Protein AF-B4UH65-F1 (afdb_monomer)

Mean predicted aligned error: 12.36 Å

Solvent-accessible surface area (backbone atoms only — not comparable to full-atom values): 7566 Å² total; per-residue (Å²): 138,72,70,66,64,60,51,54,52,53,50,52,54,51,51,52,51,51,51,48,52,52,52,51,52,51,52,53,60,68,34,51,53,62,94,88,53,75,75,41,88,90,42,46,44,20,65,65,62,44,48,69,57,52,46,58,54,51,50,53,52,50,52,51,51,50,52,50,49,52,55,47,51,75,73,39,55,79,90,51,38,60,58,57,48,50,54,52,50,48,53,53,49,50,52,56,50,50,53,53,52,51,52,54,53,53,53,61,55,69,74,49,76,81,83,70,79,87,79,79,88,88,75,88,79,85,132

Foldseek 3Di:
DCPPVVVVVVVVVVVVVVVLVVVLVVLLVQLDDDPPPPDDVPDRVPVVSCCVPNVVSVVVVVVVVVVVLVVVLVVDDPVCNVVSVVVVVVVVVVVVVVVVVVVVVVVVVVPDDPPPPPPPDPDDDDD

Sequence (127 aa):
MEPKRHFRKRWLWASLNVAGMVLFLKVGSALWVPPGEEGMPGGPGDAFSFFLAAVPILVAFLLLDVAALAWILVRTPRADRWRAMALWFAVAFDHHRSVREIDARYAVLGDRPPRLGLRERSADVPR

Secondary structure (DSSP, 8-state):
--HHHHHHHHHHHHHHHHHHHHHHHHHHHHTPPPTT-TT-TTSTT-HHHHHHHHHHHHHHHHHHHHHHHHHHHHHS-HHHHHHHHHHHHHHHHHHHHHHHHHHHHHHHHHTSPP-----SS------

Radius of gyration: 23.69 Å; Cα contacts (8 Å, |Δi|>4): 34; chains: 1; bounding box: 50×43×81 Å

pLDDT: mean 75.98, std 11.46, range [47.56, 89.0]

Structure (mmCIF, N/CA/C/O backbone):
data_AF-B4UH65-F1
#
_entry.id   AF-B4UH65-F1
#
loop_
_atom_site.group_PDB
_atom_site.id
_atom_site.type_symbol
_atom_site.label_atom_id
_atom_site.label_alt_id
_atom_site.label_comp_id
_atom_site.label_asym_id
_atom_site.label_entity_id
_atom_site.label_seq_id
_atom_site.pdbx_PDB_ins_code
_atom_site.Cartn_x
_atom_site.Cartn_y
_atom_site.Cartn_z
_atom_site.occupancy
_atom_site.B_iso_or_equiv
_atom_site.auth_seq_id
_atom_site.auth_comp_id
_atom_site.auth_asym_id
_atom_site.auth_atom_id
_atom_site.pdbx_PDB_model_num
ATOM 1 N N . MET A 1 1 ? -30.822 3.962 17.290 1.00 47.56 1 MET A N 1
ATOM 2 C CA . MET A 1 1 ? -29.985 3.013 16.522 1.00 47.56 1 MET A CA 1
ATOM 3 C C . MET A 1 1 ? -29.790 3.566 15.111 1.00 47.56 1 MET A C 1
ATOM 5 O O . MET A 1 1 ? -30.729 3.522 14.335 1.00 47.56 1 MET A O 1
ATOM 9 N N . GLU A 1 2 ? -28.614 4.108 14.768 1.00 48.34 2 GLU A N 1
ATOM 10 C CA . GLU A 1 2 ? -28.271 4.486 13.378 1.00 48.34 2 GLU A CA 1
ATOM 11 C C . GLU A 1 2 ? -27.204 3.531 12.795 1.00 48.34 2 GLU A C 1
ATOM 13 O O . GLU A 1 2 ? -26.021 3.873 12.701 1.00 48.34 2 GLU A O 1
ATOM 18 N N . PRO A 1 3 ? -27.585 2.310 12.378 1.00 60.69 3 PRO A N 1
ATOM 19 C CA . PRO A 1 3 ? -26.654 1.358 11.763 1.00 60.69 3 PRO A CA 1
ATOM 20 C C . PRO A 1 3 ? -26.073 1.868 10.428 1.00 60.69 3 PRO A C 1
ATOM 22 O O . PRO A 1 3 ? -24.955 1.511 10.048 1.00 60.69 3 PRO A O 1
ATOM 25 N N . LYS A 1 4 ? -26.785 2.771 9.734 1.00 65.06 4 LYS A N 1
ATOM 26 C CA . LYS A 1 4 ? -26.410 3.276 8.402 1.00 65.06 4 LYS A CA 1
ATOM 27 C C . LYS A 1 4 ? -25.095 4.066 8.398 1.00 65.06 4 LYS A C 1
ATOM 29 O O . LYS A 1 4 ? -24.336 3.988 7.431 1.00 65.06 4 LYS A O 1
ATOM 34 N N . ARG A 1 5 ? -24.779 4.805 9.468 1.00 66.06 5 ARG A N 1
ATOM 35 C CA . ARG A 1 5 ? -23.618 5.715 9.491 1.00 66.06 5 ARG A CA 1
ATOM 36 C C . ARG A 1 5 ? -22.282 4.977 9.630 1.00 66.06 5 ARG A C 1
ATOM 38 O O . ARG A 1 5 ? -21.294 5.378 9.017 1.00 66.06 5 ARG A O 1
ATOM 45 N N . HIS A 1 6 ? -22.253 3.877 10.384 1.00 67.56 6 HIS A N 1
ATOM 46 C CA . HIS A 1 6 ? -21.061 3.032 10.52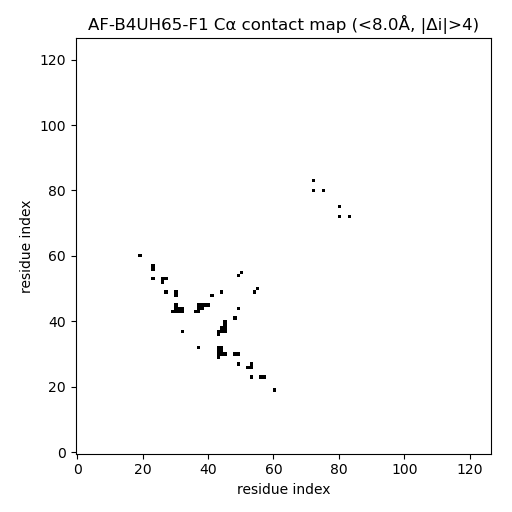0 1.00 67.56 6 HIS A CA 1
ATOM 47 C C . HIS A 1 6 ? -20.797 2.205 9.259 1.00 67.56 6 HIS A C 1
ATOM 49 O O . HIS A 1 6 ? -19.645 2.072 8.849 1.00 67.56 6 HIS A O 1
ATOM 55 N N . PHE A 1 7 ? -21.857 1.720 8.609 1.00 73.38 7 PHE A N 1
ATOM 56 C CA . PHE A 1 7 ? -21.764 0.985 7.350 1.00 73.38 7 PHE A CA 1
ATOM 57 C C . PHE A 1 7 ? -21.174 1.852 6.228 1.00 73.38 7 PHE A C 1
ATOM 59 O O . PHE A 1 7 ? -20.189 1.461 5.610 1.00 73.38 7 PHE A O 1
ATOM 66 N N . ARG A 1 8 ? -21.680 3.081 6.042 1.00 79.50 8 ARG A N 1
ATOM 67 C CA . ARG A 1 8 ? -21.163 4.017 5.024 1.00 79.50 8 ARG A CA 1
ATOM 68 C C . ARG A 1 8 ? -19.685 4.356 5.216 1.00 79.50 8 ARG A C 1
ATOM 70 O O . ARG A 1 8 ? -18.956 4.435 4.237 1.00 79.50 8 ARG A O 1
ATOM 77 N N . LYS A 1 9 ? -19.230 4.518 6.464 1.00 80.19 9 LYS A N 1
ATOM 78 C CA . LYS A 1 9 ? -17.809 4.766 6.757 1.00 80.19 9 LYS A CA 1
ATOM 79 C C . LYS A 1 9 ? -16.935 3.571 6.381 1.00 80.19 9 LYS A C 1
ATOM 81 O O . LYS A 1 9 ? -15.898 3.773 5.768 1.00 80.19 9 LYS A O 1
ATOM 86 N N . ARG A 1 10 ? -17.351 2.345 6.720 1.00 80.94 10 ARG A N 1
ATOM 87 C CA . ARG A 1 10 ? -16.609 1.123 6.362 1.00 80.94 10 ARG A CA 1
ATOM 88 C C . ARG A 1 10 ? -16.494 0.957 4.848 1.00 80.94 10 ARG A C 1
ATOM 90 O O . ARG A 1 10 ? -15.404 0.693 4.362 1.00 80.94 10 ARG A O 1
ATOM 97 N N . TRP A 1 11 ? -17.586 1.187 4.119 1.00 84.31 11 TRP A N 1
ATOM 98 C CA . TRP A 1 11 ? -17.573 1.151 2.656 1.00 84.31 11 TRP A CA 1
ATOM 99 C C . TRP A 1 11 ? -16.702 2.240 2.046 1.00 84.31 11 TRP A C 1
ATOM 101 O O . TRP A 1 11 ? -15.949 1.944 1.133 1.00 84.31 11 TRP A O 1
ATOM 111 N N . LEU A 1 12 ? -16.728 3.461 2.586 1.00 86.06 12 LEU A N 1
ATOM 112 C CA . LEU A 1 12 ? -15.842 4.529 2.125 1.00 86.06 12 LEU A CA 1
ATOM 113 C C . LEU A 1 12 ? -14.361 4.151 2.291 1.00 86.06 12 LEU A C 1
ATOM 115 O O . LEU A 1 12 ? -13.580 4.338 1.365 1.00 86.06 12 LEU A O 1
ATOM 119 N N . TRP A 1 13 ? -13.987 3.574 3.439 1.00 81.31 13 TRP A N 1
ATOM 120 C CA . TRP A 1 13 ? -12.625 3.084 3.683 1.00 81.31 13 TRP A CA 1
ATOM 121 C C . TRP A 1 13 ? -12.234 1.933 2.752 1.00 81.31 13 TRP A C 1
ATOM 123 O O . TRP A 1 13 ? -11.115 1.921 2.239 1.00 81.31 13 TRP A O 1
ATOM 133 N N . ALA A 1 14 ? -13.150 0.992 2.507 1.00 80.38 14 ALA A N 1
ATOM 134 C CA . ALA A 1 14 ? -12.928 -0.106 1.572 1.00 80.38 14 ALA A CA 1
ATOM 135 C C . ALA A 1 14 ? -12.746 0.413 0.137 1.00 80.38 14 ALA A C 1
ATOM 137 O O . ALA A 1 14 ? -11.784 0.047 -0.529 1.00 80.38 14 ALA A O 1
ATOM 138 N N . SER A 1 15 ? -13.609 1.326 -0.316 1.00 84.38 15 SER A N 1
ATOM 139 C CA . SER A 1 15 ? -13.496 1.962 -1.630 1.00 84.38 15 SER A CA 1
ATOM 140 C C . SER A 1 15 ? -12.193 2.740 -1.786 1.00 84.38 15 SER A C 1
ATOM 142 O O . SER A 1 15 ? -11.587 2.671 -2.849 1.00 84.38 15 SER A O 1
ATOM 144 N N . LEU A 1 16 ? -11.738 3.445 -0.743 1.00 84.69 16 LEU A N 1
ATOM 145 C CA . LEU A 1 16 ? -10.474 4.185 -0.776 1.00 84.69 16 LEU A CA 1
ATOM 146 C C . LEU A 1 16 ? -9.266 3.246 -0.918 1.00 84.69 16 LEU A C 1
ATOM 148 O O . LEU A 1 16 ? -8.375 3.523 -1.715 1.00 84.69 16 LEU A O 1
ATOM 152 N N . ASN A 1 17 ? -9.270 2.116 -0.207 1.00 82.81 17 ASN A N 1
ATOM 153 C CA . ASN A 1 17 ? -8.242 1.079 -0.337 1.00 82.81 17 ASN A CA 1
ATOM 154 C C . ASN A 1 17 ? -8.229 0.461 -1.740 1.00 82.81 17 ASN A C 1
ATOM 156 O O . ASN A 1 17 ? -7.179 0.374 -2.373 1.00 82.81 17 ASN A O 1
ATOM 160 N N . VAL A 1 18 ? -9.405 0.090 -2.257 1.00 85.00 18 VAL A N 1
ATOM 161 C CA . VAL A 1 18 ? -9.539 -0.469 -3.610 1.00 85.00 18 VAL A CA 1
ATOM 162 C C . VAL A 1 18 ? -9.078 0.541 -4.662 1.00 85.00 18 VAL A C 1
ATOM 164 O O . VAL A 1 18 ? -8.340 0.178 -5.573 1.00 85.00 18 VAL A O 1
ATOM 167 N N . ALA A 1 19 ? -9.453 1.815 -4.526 1.00 85.25 19 ALA A N 1
ATOM 168 C CA . ALA A 1 19 ? -8.992 2.874 -5.418 1.00 85.25 19 ALA A CA 1
ATOM 169 C C . ALA A 1 19 ? -7.464 3.037 -5.369 1.00 85.25 19 ALA A C 1
ATOM 171 O O . ALA A 1 19 ? -6.840 3.198 -6.416 1.00 85.25 19 ALA A O 1
ATOM 172 N N . GLY A 1 20 ? -6.862 2.936 -4.181 1.00 82.19 20 GLY A N 1
ATOM 173 C CA . GLY A 1 20 ? -5.412 2.930 -4.003 1.00 82.19 20 GLY A CA 1
ATOM 174 C C . GLY A 1 20 ? -4.720 1.768 -4.698 1.00 82.19 20 GLY A C 1
ATOM 175 O O . GLY A 1 20 ? -3.778 1.993 -5.455 1.00 82.19 20 GLY A O 1
ATOM 176 N N . MET A 1 21 ? -5.231 0.546 -4.524 1.00 82.62 21 MET A N 1
ATOM 177 C CA . MET A 1 21 ? -4.729 -0.634 -5.238 1.00 82.62 21 MET A CA 1
ATOM 178 C C . MET A 1 21 ? -4.818 -0.453 -6.755 1.00 82.62 21 MET A C 1
ATOM 180 O O . MET A 1 21 ? -3.843 -0.705 -7.456 1.00 82.62 21 MET A O 1
ATOM 184 N N . VAL A 1 22 ? -5.957 0.020 -7.271 1.00 87.31 22 VAL A N 1
ATOM 185 C CA . VAL A 1 22 ? -6.139 0.261 -8.712 1.00 87.31 22 VAL A CA 1
ATOM 186 C C . VAL A 1 22 ? -5.164 1.321 -9.221 1.00 87.31 22 VAL A C 1
ATOM 188 O O . VAL A 1 22 ? -4.556 1.130 -10.272 1.00 87.31 22 VAL A O 1
ATOM 191 N N . LEU A 1 23 ? -4.987 2.423 -8.485 1.00 85.38 23 LEU A N 1
ATOM 192 C CA . LEU A 1 23 ? -4.046 3.479 -8.852 1.00 85.38 23 LEU A CA 1
ATOM 193 C C . LEU A 1 23 ? -2.608 2.952 -8.881 1.00 85.38 23 LEU A C 1
ATOM 195 O O . LEU A 1 23 ? -1.899 3.179 -9.860 1.00 85.38 23 LEU A O 1
ATOM 199 N N . PHE A 1 24 ? -2.201 2.215 -7.848 1.00 81.25 24 PHE A N 1
ATOM 200 C CA . PHE A 1 24 ? -0.874 1.619 -7.762 1.00 81.25 24 PHE A CA 1
ATOM 201 C C . PHE A 1 24 ? -0.617 0.630 -8.905 1.00 81.25 24 PHE A C 1
ATOM 203 O O . PHE A 1 24 ? 0.395 0.744 -9.594 1.00 81.25 24 PHE A O 1
ATOM 210 N N . LEU A 1 25 ? -1.559 -0.280 -9.172 1.00 84.81 25 LEU A N 1
ATOM 211 C CA . LEU A 1 25 ? -1.459 -1.237 -10.277 1.00 84.81 25 LEU A CA 1
ATOM 212 C C . LEU A 1 25 ? -1.412 -0.539 -11.638 1.00 84.81 25 LEU A C 1
ATOM 214 O O . LEU A 1 25 ? -0.652 -0.951 -12.509 1.00 84.81 25 LEU A O 1
ATOM 218 N N . LYS A 1 26 ? -2.186 0.535 -11.822 1.00 85.12 26 LYS A N 1
ATOM 219 C CA . LYS A 1 26 ? -2.172 1.319 -13.061 1.00 85.12 26 LYS A CA 1
ATOM 220 C C . LYS A 1 26 ? -0.817 1.990 -13.285 1.00 85.12 26 LYS A C 1
ATOM 222 O O . LYS A 1 26 ? -0.306 1.945 -14.398 1.00 85.12 26 LYS A O 1
ATOM 227 N N . VAL A 1 27 ? -0.236 2.587 -12.243 1.00 83.81 27 VAL A N 1
ATOM 228 C CA . VAL A 1 27 ? 1.095 3.210 -12.311 1.00 83.81 27 VAL A CA 1
ATOM 229 C C . VAL A 1 27 ? 2.171 2.153 -12.554 1.00 83.81 27 VAL A C 1
ATOM 231 O O . VAL A 1 27 ? 2.968 2.309 -13.472 1.00 83.81 27 VAL A O 1
ATOM 234 N N . GLY A 1 28 ? 2.147 1.044 -11.812 1.00 80.12 28 GLY A N 1
ATOM 235 C CA . GLY A 1 28 ? 3.081 -0.065 -12.008 1.00 80.12 28 GLY A CA 1
ATOM 236 C C . GLY A 1 28 ? 2.996 -0.673 -13.409 1.00 80.12 28 GLY A C 1
ATOM 237 O O . GLY A 1 28 ? 4.024 -0.912 -14.029 1.00 80.12 28 GLY A O 1
ATOM 238 N N . SER A 1 29 ? 1.786 -0.849 -13.948 1.00 81.75 29 SER A N 1
ATOM 239 C CA . SER A 1 29 ? 1.579 -1.350 -15.312 1.00 81.75 29 SER A CA 1
ATOM 240 C C . SER A 1 29 ? 2.048 -0.368 -16.384 1.00 81.75 29 SER A C 1
ATOM 242 O O . SER A 1 29 ? 2.559 -0.812 -17.405 1.00 81.75 29 SER A O 1
ATOM 244 N N . ALA A 1 30 ? 1.862 0.941 -16.187 1.00 79.38 30 ALA A N 1
ATOM 245 C CA . ALA A 1 30 ? 2.322 1.959 -17.136 1.00 79.38 30 ALA A CA 1
ATOM 246 C C . ALA A 1 30 ? 3.852 2.084 -17.162 1.00 79.38 30 ALA A C 1
ATOM 248 O O . ALA A 1 30 ? 4.426 2.498 -18.164 1.00 79.38 30 ALA A O 1
ATOM 249 N N . LEU A 1 31 ? 4.499 1.730 -16.054 1.00 77.31 31 LEU A N 1
ATOM 250 C CA . LEU A 1 31 ? 5.945 1.768 -15.887 1.00 77.31 31 LEU A CA 1
ATOM 251 C C . LEU A 1 31 ? 6.595 0.402 -16.113 1.00 77.31 31 LEU A C 1
ATOM 253 O O . LEU A 1 31 ? 7.783 0.256 -15.860 1.00 77.31 31 LEU A O 1
ATOM 257 N N . TRP A 1 32 ? 5.846 -0.604 -16.562 1.00 79.31 32 TRP A N 1
ATOM 258 C CA . TRP A 1 32 ? 6.404 -1.918 -16.847 1.00 79.31 32 TRP A CA 1
ATOM 259 C C . TRP A 1 32 ? 7.189 -1.895 -18.164 1.00 79.31 32 TRP A C 1
ATOM 261 O O . TRP A 1 32 ? 6.676 -1.414 -19.175 1.00 79.31 32 TRP A O 1
ATOM 271 N N . VAL A 1 33 ? 8.411 -2.436 -18.166 1.00 74.25 33 VAL A N 1
ATOM 272 C CA . VAL A 1 33 ? 9.238 -2.530 -19.382 1.00 74.25 33 VAL A CA 1
ATOM 273 C C . VAL A 1 33 ? 8.926 -3.817 -20.131 1.00 74.25 33 VAL A C 1
ATOM 275 O O . VAL A 1 33 ? 8.933 -4.894 -19.526 1.00 74.25 33 VAL A O 1
ATOM 278 N N . PRO A 1 34 ? 8.706 -3.759 -21.451 1.00 71.56 34 PRO A N 1
ATOM 279 C CA . PRO A 1 34 ? 8.868 -4.926 -22.299 1.00 71.56 34 PRO A CA 1
ATOM 280 C C . PRO A 1 34 ? 10.323 -5.433 -22.234 1.00 71.56 34 PRO A C 1
ATOM 282 O O . PRO A 1 34 ? 11.255 -4.629 -22.276 1.00 71.56 34 PRO A O 1
ATOM 285 N N . PRO A 1 35 ? 10.555 -6.753 -22.160 1.00 67.56 35 PRO A N 1
ATOM 286 C CA . PRO A 1 35 ? 11.913 -7.292 -22.164 1.00 67.56 35 PRO A CA 1
ATOM 287 C C . PRO A 1 35 ? 12.665 -6.836 -23.426 1.00 67.56 35 PRO A C 1
ATOM 289 O O . PRO A 1 35 ? 12.185 -7.043 -24.541 1.00 67.56 35 PRO A O 1
ATOM 292 N N . GLY A 1 36 ? 13.834 -6.213 -23.243 1.00 70.56 36 GLY A N 1
ATOM 293 C CA . GLY A 1 36 ? 14.663 -5.655 -24.325 1.00 70.56 36 GLY A CA 1
ATOM 294 C C . GLY A 1 36 ? 14.696 -4.122 -24.430 1.00 70.56 36 GLY A C 1
ATOM 295 O O . GLY A 1 36 ? 15.553 -3.601 -25.139 1.00 70.56 36 GLY A O 1
ATOM 296 N N . GLU A 1 37 ? 13.838 -3.400 -23.700 1.00 68.50 37 GLU A N 1
ATOM 297 C CA . GLU A 1 37 ? 13.865 -1.922 -23.601 1.00 68.50 37 GLU A CA 1
ATOM 298 C C . GLU A 1 37 ? 14.395 -1.424 -22.238 1.00 68.50 37 GLU A C 1
ATOM 300 O O . GLU A 1 37 ? 14.236 -0.264 -21.858 1.00 68.50 37 GLU A O 1
ATOM 305 N N . GLU A 1 38 ? 15.039 -2.314 -21.484 1.00 71.06 38 GLU A N 1
ATOM 306 C CA . GLU A 1 38 ? 15.538 -2.056 -20.134 1.00 71.06 38 GLU A CA 1
ATOM 307 C C . GLU A 1 38 ? 16.663 -1.005 -20.146 1.00 71.06 38 GLU A C 1
ATOM 309 O O . GLU A 1 38 ? 17.658 -1.137 -20.858 1.00 71.06 38 GLU A O 1
ATOM 314 N N . GLY A 1 39 ? 16.526 0.043 -19.326 1.00 64.94 39 GLY A N 1
ATOM 315 C CA . GLY A 1 39 ? 17.601 1.012 -19.076 1.00 64.94 39 GLY A CA 1
ATOM 316 C C . GLY A 1 39 ? 17.629 2.252 -19.975 1.00 64.94 39 GLY A C 1
ATOM 317 O O . GLY A 1 39 ? 18.595 3.014 -19.903 1.00 64.94 39 GLY A O 1
ATOM 318 N N . MET A 1 40 ? 16.596 2.509 -20.787 1.00 66.50 40 MET A N 1
ATOM 319 C CA . MET A 1 40 ? 16.484 3.801 -21.476 1.00 66.50 40 MET A CA 1
ATOM 320 C C . MET A 1 40 ? 16.141 4.924 -20.478 1.00 66.50 40 MET A C 1
ATOM 322 O O . MET A 1 40 ? 15.106 4.848 -19.808 1.00 66.50 40 MET A O 1
ATOM 326 N N . PRO A 1 41 ? 16.964 5.987 -20.365 1.00 67.50 41 PRO A N 1
ATOM 327 C CA . PRO A 1 41 ? 16.684 7.086 -19.448 1.00 67.50 41 PRO A CA 1
ATOM 328 C C . PRO A 1 41 ? 15.375 7.787 -19.834 1.00 67.50 41 PRO A C 1
ATOM 330 O O . PRO A 1 41 ? 15.229 8.279 -20.952 1.00 67.50 41 PRO A O 1
ATOM 333 N N . GLY A 1 42 ? 14.421 7.820 -18.899 1.00 66.38 42 GLY A N 1
ATOM 334 C CA . GLY A 1 42 ? 13.088 8.399 -19.099 1.00 66.38 42 GLY A CA 1
ATOM 335 C C . GLY A 1 42 ? 12.076 7.504 -19.829 1.00 66.38 42 GLY A C 1
ATOM 336 O O . GLY A 1 42 ? 10.976 7.972 -20.122 1.00 66.38 42 GLY A O 1
ATOM 337 N N . GLY A 1 43 ? 12.422 6.247 -20.132 1.00 68.44 43 GLY A N 1
ATOM 338 C CA . GLY A 1 43 ? 11.525 5.268 -20.753 1.00 68.44 43 GLY A CA 1
ATOM 339 C C . GLY A 1 43 ? 10.715 4.434 -19.746 1.00 68.44 43 GLY A C 1
ATOM 340 O O . GLY A 1 43 ? 10.927 4.532 -18.532 1.00 68.44 43 GLY A O 1
ATO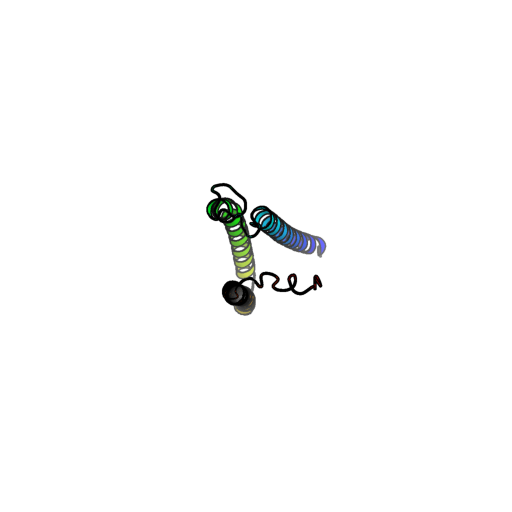M 341 N N . PRO A 1 44 ? 9.779 3.593 -20.229 1.00 65.19 44 PRO A N 1
ATOM 342 C CA . PRO A 1 44 ? 9.104 2.589 -19.408 1.00 65.19 44 PRO A CA 1
ATOM 34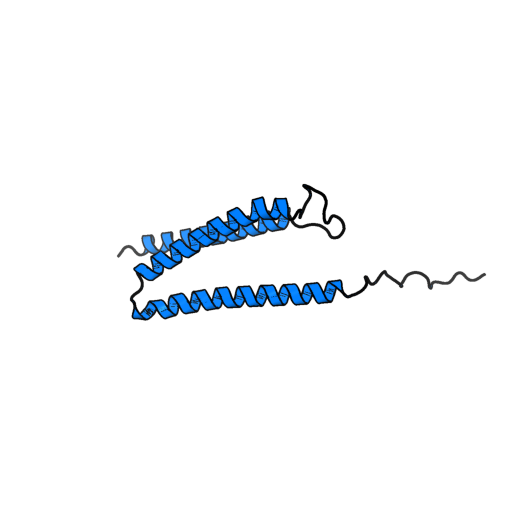3 C C . PRO A 1 44 ? 10.117 1.775 -18.590 1.00 65.19 44 PRO A C 1
ATOM 345 O O . PRO A 1 44 ? 11.142 1.351 -19.114 1.00 65.19 44 PRO A O 1
ATOM 348 N N . GLY A 1 45 ? 9.828 1.633 -17.291 1.00 66.88 45 GLY A N 1
ATOM 349 C CA . GLY A 1 45 ? 10.615 0.986 -16.225 1.00 66.88 45 GLY A CA 1
ATOM 350 C C . GLY A 1 45 ? 12.065 1.411 -16.063 1.00 66.88 45 GLY A C 1
ATOM 351 O O . GLY A 1 45 ? 12.884 0.673 -15.514 1.00 66.88 45 GLY A O 1
ATOM 352 N N . ASP A 1 46 ? 12.334 2.670 -16.391 1.00 78.56 46 ASP A N 1
ATOM 353 C CA . ASP A 1 46 ? 13.330 3.439 -15.665 1.00 78.56 46 ASP A CA 1
ATOM 354 C C . ASP A 1 46 ? 13.034 3.403 -14.149 1.00 78.56 46 ASP A C 1
ATOM 356 O O . ASP A 1 46 ? 11.969 3.820 -13.673 1.00 78.56 46 ASP A O 1
ATOM 360 N N . ALA A 1 47 ? 14.008 2.911 -13.381 1.00 73.12 47 ALA A N 1
ATOM 361 C CA . ALA A 1 47 ? 13.917 2.792 -11.931 1.00 73.12 47 ALA A CA 1
ATOM 362 C C . ALA A 1 47 ? 13.716 4.153 -11.251 1.00 73.12 47 ALA A C 1
ATOM 364 O O . ALA A 1 47 ? 13.049 4.225 -10.218 1.00 73.12 47 ALA A O 1
ATOM 365 N N . PHE A 1 48 ? 14.250 5.235 -11.828 1.00 79.88 48 PHE A N 1
ATOM 366 C CA . PHE A 1 48 ? 14.109 6.576 -11.267 1.00 79.88 48 PHE A CA 1
ATOM 367 C C . PHE A 1 48 ? 12.675 7.095 -11.416 1.00 79.88 48 PHE A C 1
ATOM 369 O O . PHE A 1 48 ? 12.070 7.550 -10.441 1.00 79.88 48 PHE A O 1
ATOM 376 N N . SER A 1 49 ? 12.093 6.938 -12.605 1.00 75.62 49 SER A N 1
ATOM 377 C CA . SER A 1 49 ? 10.688 7.258 -12.881 1.00 75.62 49 SER A CA 1
ATOM 378 C C . SER A 1 49 ? 9.728 6.419 -12.029 1.00 75.62 49 SER A C 1
ATOM 380 O O . SER A 1 49 ? 8.772 6.953 -11.461 1.00 75.62 49 SER A O 1
ATOM 382 N N . PHE A 1 50 ? 10.015 5.124 -11.853 1.00 77.56 50 PHE A N 1
ATOM 383 C CA . PHE A 1 50 ? 9.261 4.265 -10.937 1.00 77.56 50 PHE A CA 1
ATOM 384 C C . PHE A 1 50 ? 9.369 4.713 -9.488 1.00 77.56 50 PHE A C 1
ATOM 386 O O . PHE A 1 50 ? 8.348 4.844 -8.811 1.00 77.56 50 PHE A O 1
ATOM 393 N N . PHE A 1 51 ? 10.579 5.006 -9.019 1.00 80.94 51 PHE A N 1
ATOM 394 C CA . PHE A 1 51 ? 10.787 5.463 -7.656 1.00 80.94 51 PHE A CA 1
ATOM 395 C C . PHE A 1 51 ? 10.028 6.769 -7.393 1.00 80.94 51 PHE A C 1
ATOM 397 O O . PHE A 1 51 ? 9.277 6.858 -6.428 1.00 80.94 51 PHE A O 1
ATOM 404 N N . LEU A 1 52 ? 10.133 7.761 -8.278 1.00 85.44 52 LEU A N 1
ATOM 405 C CA . LEU A 1 52 ? 9.475 9.055 -8.091 1.00 85.44 52 LEU A CA 1
ATOM 406 C C . LEU A 1 52 ? 7.950 9.016 -8.242 1.00 85.44 52 LEU A C 1
ATOM 408 O O . LEU A 1 52 ? 7.274 9.829 -7.618 1.00 85.44 52 LEU A O 1
ATOM 412 N N . ALA A 1 53 ? 7.394 8.107 -9.045 1.00 82.38 53 ALA A N 1
ATOM 413 C CA . ALA A 1 53 ? 5.947 8.022 -9.240 1.00 82.38 53 ALA A CA 1
ATOM 414 C C . ALA A 1 53 ? 5.276 7.055 -8.253 1.00 82.38 53 ALA A C 1
ATOM 416 O O . ALA A 1 53 ? 4.292 7.407 -7.600 1.00 82.38 53 ALA A O 1
ATOM 417 N N . ALA A 1 54 ? 5.797 5.833 -8.130 1.00 80.88 54 ALA A N 1
ATOM 418 C CA . ALA A 1 54 ? 5.166 4.778 -7.348 1.00 80.88 54 ALA A CA 1
ATOM 419 C C . ALA A 1 54 ? 5.425 4.938 -5.843 1.00 80.88 54 ALA A C 1
ATOM 421 O O . ALA A 1 54 ? 4.499 4.748 -5.051 1.00 80.88 54 ALA A O 1
ATOM 422 N N . VAL A 1 55 ? 6.641 5.324 -5.428 1.00 84.12 55 VAL A N 1
ATOM 423 C CA . VAL A 1 55 ? 6.992 5.397 -3.995 1.00 84.12 55 VAL A CA 1
ATOM 424 C C . VAL A 1 55 ? 6.165 6.439 -3.247 1.00 84.12 55 VAL A C 1
ATOM 426 O O . VAL A 1 55 ? 5.653 6.090 -2.186 1.00 84.12 55 VAL A O 1
ATOM 429 N N . PRO A 1 56 ? 5.930 7.667 -3.749 1.00 85.88 56 PRO A N 1
ATOM 430 C CA . PRO A 1 56 ? 5.075 8.617 -3.038 1.00 85.88 56 PRO A CA 1
ATOM 431 C C . PRO A 1 56 ? 3.641 8.117 -2.858 1.00 85.88 56 PRO A C 1
ATOM 433 O O . PRO A 1 56 ? 3.048 8.339 -1.803 1.00 85.88 56 PRO A O 1
ATOM 436 N N . ILE A 1 57 ? 3.097 7.402 -3.850 1.00 84.00 57 ILE A N 1
ATOM 437 C CA . ILE A 1 57 ? 1.764 6.790 -3.762 1.00 84.00 57 ILE A CA 1
ATOM 438 C C . ILE A 1 57 ? 1.767 5.714 -2.671 1.00 84.00 57 ILE A C 1
ATOM 440 O O . ILE A 1 57 ? 0.932 5.756 -1.770 1.00 84.00 57 ILE A O 1
ATOM 444 N N . LEU A 1 58 ? 2.740 4.799 -2.69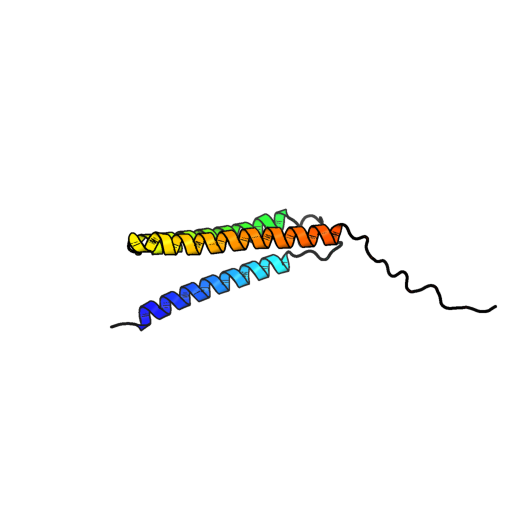9 1.00 82.38 58 LEU A N 1
ATOM 445 C CA . LEU A 1 58 ? 2.931 3.771 -1.670 1.00 82.38 58 LEU A CA 1
ATOM 446 C C . LEU A 1 58 ? 3.067 4.374 -0.269 1.00 82.38 58 LEU A C 1
ATOM 448 O O . LEU A 1 58 ? 2.398 3.924 0.655 1.00 82.38 58 LEU A O 1
ATOM 452 N N . VAL A 1 59 ? 3.897 5.407 -0.110 1.00 86.69 59 VAL A N 1
ATOM 453 C CA . VAL A 1 59 ? 4.107 6.090 1.172 1.00 86.69 59 VAL A CA 1
ATOM 454 C C . VAL A 1 59 ? 2.814 6.745 1.650 1.00 86.69 59 VAL A C 1
ATOM 456 O O . VAL A 1 59 ? 2.469 6.610 2.821 1.00 86.69 59 VAL A O 1
ATOM 459 N N . ALA A 1 60 ? 2.061 7.406 0.768 1.00 87.31 60 ALA A N 1
ATOM 460 C CA . ALA A 1 60 ? 0.789 8.021 1.134 1.00 87.31 60 ALA A CA 1
ATOM 461 C C . ALA A 1 60 ? -0.230 6.983 1.639 1.00 87.31 60 ALA A C 1
ATOM 463 O O . ALA A 1 60 ? -0.859 7.202 2.677 1.00 87.31 60 ALA A O 1
ATOM 464 N N . PHE A 1 61 ? -0.360 5.841 0.955 1.00 84.38 61 PHE A N 1
ATOM 465 C CA . PHE A 1 61 ? -1.249 4.760 1.392 1.00 84.38 61 PHE A CA 1
ATOM 466 C C . PHE A 1 61 ? -0.753 4.074 2.667 1.00 84.38 61 PHE A C 1
ATOM 468 O O . PHE A 1 61 ? -1.547 3.866 3.580 1.00 84.38 61 PHE A O 1
ATOM 475 N N . LEU A 1 62 ? 0.554 3.842 2.802 1.00 84.19 62 LEU A N 1
ATOM 476 C CA . LEU A 1 62 ? 1.146 3.310 4.029 1.00 84.19 62 LEU A CA 1
ATOM 477 C C . LEU A 1 62 ? 0.853 4.215 5.233 1.00 84.19 62 LEU A C 1
ATOM 479 O O . LEU A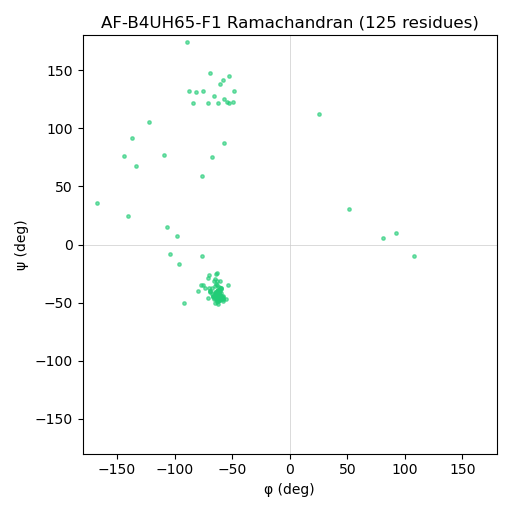 1 62 ? 0.459 3.733 6.292 1.00 84.19 62 LEU A O 1
ATOM 483 N N . LEU A 1 63 ? 1.017 5.532 5.085 1.00 87.56 63 LEU A N 1
ATOM 484 C CA . LEU A 1 63 ? 0.708 6.490 6.148 1.00 87.56 63 LEU A CA 1
ATOM 485 C C . LEU A 1 63 ? -0.782 6.477 6.505 1.00 87.56 63 LEU A C 1
ATOM 487 O O . LEU A 1 63 ? -1.133 6.546 7.684 1.00 87.56 63 LEU A O 1
ATOM 491 N N . LEU A 1 64 ? -1.654 6.362 5.503 1.00 87.12 64 LEU A N 1
ATOM 492 C CA . LEU A 1 64 ? -3.098 6.263 5.692 1.00 87.12 64 LEU A CA 1
ATOM 493 C C . LEU A 1 64 ? -3.483 4.979 6.448 1.00 87.12 64 LEU A C 1
ATOM 495 O O . LEU A 1 64 ? -4.293 5.037 7.376 1.00 87.12 64 LEU A O 1
ATOM 499 N N . ASP A 1 65 ? -2.849 3.854 6.121 1.00 83.94 65 ASP A N 1
ATOM 500 C CA . ASP A 1 65 ? -3.042 2.569 6.793 1.00 83.94 65 ASP A CA 1
ATOM 501 C C . ASP A 1 65 ? -2.515 2.577 8.231 1.00 83.94 65 ASP A C 1
ATOM 503 O O . ASP A 1 65 ? -3.200 2.116 9.148 1.00 83.94 65 ASP A O 1
ATOM 507 N N . VAL A 1 66 ? -1.341 3.172 8.468 1.00 85.44 66 VAL A N 1
ATOM 508 C CA . VAL A 1 66 ? -0.784 3.354 9.819 1.00 85.44 66 VAL A CA 1
ATOM 509 C C . VAL A 1 66 ? -1.685 4.261 10.658 1.00 85.44 66 VAL A C 1
ATOM 511 O O . VAL A 1 66 ? -1.965 3.945 11.817 1.00 85.44 66 VAL A O 1
ATOM 514 N N . ALA A 1 67 ? -2.197 5.355 10.088 1.00 87.56 67 ALA A N 1
ATOM 515 C CA . ALA A 1 67 ? -3.142 6.234 10.772 1.00 87.56 67 ALA A CA 1
ATOM 516 C C . ALA A 1 67 ? -4.452 5.502 11.110 1.00 87.56 67 ALA A C 1
ATOM 518 O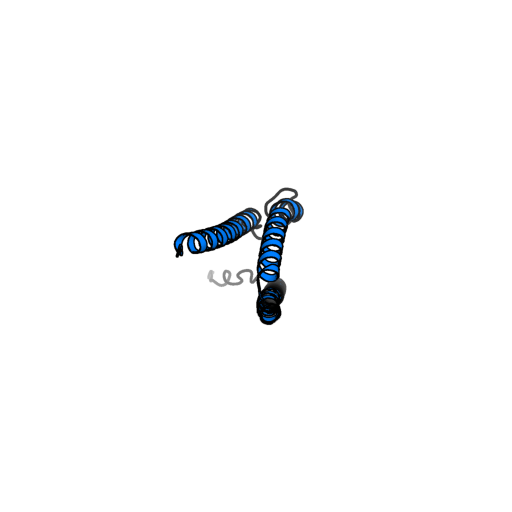 O . ALA A 1 67 ? -4.967 5.634 12.226 1.00 87.56 67 ALA A O 1
ATOM 519 N N . ALA A 1 68 ? -4.970 4.687 10.186 1.00 83.44 68 A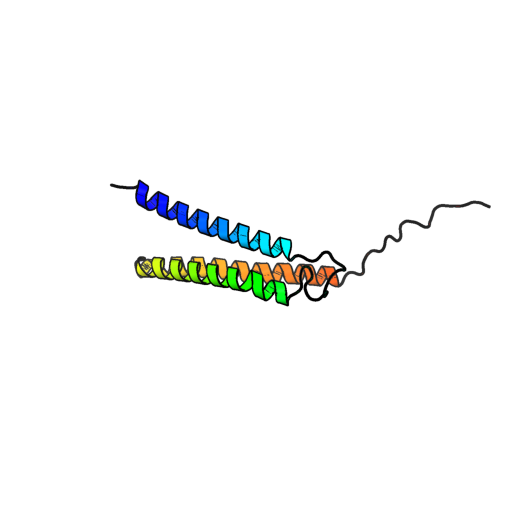LA A N 1
ATOM 520 C CA . ALA A 1 68 ? -6.144 3.854 10.419 1.00 83.44 68 ALA A CA 1
ATOM 521 C C . ALA A 1 68 ? -5.894 2.813 11.522 1.00 83.44 68 ALA A C 1
ATOM 523 O O . ALA A 1 68 ? -6.731 2.652 12.415 1.00 83.44 68 ALA A O 1
ATOM 524 N N . LEU A 1 69 ? -4.732 2.157 11.519 1.00 82.06 69 LEU A N 1
ATOM 525 C CA . LEU A 1 69 ? -4.334 1.208 12.555 1.00 82.06 69 LEU A CA 1
ATOM 526 C C . LEU A 1 69 ? -4.216 1.885 13.923 1.00 82.06 69 LEU A C 1
ATOM 528 O O . LEU A 1 69 ? -4.788 1.395 14.896 1.00 82.06 69 LEU A O 1
ATOM 532 N N . ALA A 1 70 ? -3.532 3.027 14.005 1.00 86.69 70 ALA A N 1
ATOM 533 C CA . ALA A 1 70 ? -3.405 3.795 15.241 1.00 86.69 70 ALA A CA 1
ATOM 534 C C . ALA A 1 70 ? -4.785 4.182 15.792 1.00 86.69 70 ALA A C 1
ATOM 536 O O . ALA A 1 70 ? -5.074 3.990 16.974 1.00 86.69 70 ALA A O 1
ATOM 537 N N . TRP A 1 71 ? -5.677 4.644 14.918 1.00 86.44 71 TRP A N 1
ATOM 538 C CA . TRP A 1 71 ? -7.050 4.981 15.271 1.00 86.44 71 TRP A CA 1
ATOM 539 C C . TRP A 1 71 ? -7.861 3.782 15.782 1.00 86.44 71 TRP A C 1
ATOM 541 O O . TRP A 1 71 ? -8.616 3.918 16.750 1.00 86.44 71 TRP A O 1
ATOM 551 N N . ILE A 1 72 ? -7.701 2.606 15.163 1.00 83.25 72 ILE A N 1
ATOM 552 C CA . ILE A 1 72 ? -8.302 1.353 15.639 1.00 83.25 72 ILE A CA 1
ATOM 553 C C . ILE A 1 72 ? -7.743 1.017 17.024 1.00 83.25 72 ILE A C 1
ATOM 555 O O . ILE A 1 72 ? -8.518 0.850 17.960 1.00 83.25 72 ILE A O 1
ATOM 559 N N . LEU A 1 73 ? -6.421 1.009 17.199 1.00 84.38 73 LEU A N 1
ATOM 560 C CA . LEU A 1 73 ? -5.767 0.644 18.460 1.00 84.38 73 LEU A CA 1
ATOM 561 C C . LEU A 1 73 ? -6.154 1.554 19.635 1.00 84.38 73 LEU A C 1
ATOM 563 O O . LEU A 1 73 ? -6.329 1.062 20.753 1.00 84.38 73 LEU A O 1
ATOM 567 N N . VAL A 1 74 ? -6.324 2.858 19.396 1.00 89.00 74 VAL A N 1
ATOM 568 C CA . VAL A 1 74 ? -6.790 3.815 20.417 1.00 89.00 74 VAL A CA 1
ATOM 569 C C . VAL A 1 74 ? -8.211 3.483 20.888 1.00 89.00 74 VAL A C 1
ATOM 571 O O . VAL A 1 74 ? -8.535 3.703 22.053 1.00 89.00 74 VAL A O 1
ATOM 574 N N . ARG A 1 75 ? -9.050 2.915 20.014 1.00 85.06 75 ARG A N 1
ATOM 575 C CA . ARG A 1 75 ? -10.451 2.562 20.308 1.00 85.06 75 ARG A CA 1
ATOM 576 C C . ARG A 1 75 ? -10.662 1.111 20.716 1.00 85.06 75 ARG A C 1
ATOM 578 O O . ARG A 1 75 ? -11.710 0.788 21.270 1.00 85.06 75 ARG A O 1
ATOM 585 N N . THR A 1 76 ? -9.694 0.246 20.448 1.00 84.31 76 THR A N 1
ATOM 586 C CA . THR A 1 76 ? -9.741 -1.165 20.813 1.00 84.31 76 THR A CA 1
ATOM 587 C C . THR A 1 76 ? -9.332 -1.343 22.281 1.00 84.31 76 THR A C 1
ATOM 589 O O . THR A 1 76 ? -8.284 -0.823 22.696 1.00 84.31 76 THR A O 1
ATOM 592 N N . PRO A 1 77 ? -10.116 -2.097 23.079 1.00 88.62 77 PRO A N 1
ATOM 593 C CA . PRO A 1 77 ? -9.747 -2.460 24.443 1.00 88.62 77 PRO A CA 1
ATOM 594 C C . PRO A 1 77 ? -8.359 -3.099 24.492 1.00 88.62 77 PRO A C 1
ATOM 596 O O . PRO A 1 77 ? -7.980 -3.850 23.594 1.00 88.62 77 PRO A O 1
ATOM 599 N N . ARG A 1 78 ? -7.591 -2.843 25.558 1.00 85.25 78 ARG A N 1
ATOM 600 C CA . ARG A 1 78 ? -6.205 -3.335 25.683 1.00 85.25 78 ARG A CA 1
ATOM 601 C C . ARG A 1 78 ? -6.095 -4.856 25.492 1.00 85.25 78 ARG A C 1
ATOM 603 O O . ARG A 1 78 ? -5.127 -5.308 24.890 1.00 85.25 78 ARG A O 1
ATOM 610 N N . ALA A 1 79 ? -7.106 -5.604 25.937 1.00 85.31 79 ALA A N 1
ATOM 611 C CA . ALA A 1 79 ? -7.195 -7.058 25.798 1.00 85.31 79 ALA A CA 1
ATOM 612 C C . ALA A 1 79 ? -7.282 -7.550 24.340 1.00 85.31 79 ALA A C 1
ATOM 614 O O . ALA A 1 79 ? -6.845 -8.660 24.058 1.00 85.31 79 ALA A O 1
ATOM 615 N N . ASP A 1 80 ? -7.779 -6.729 23.410 1.00 85.69 80 ASP A N 1
ATOM 616 C CA . ASP A 1 80 ? -7.967 -7.099 21.999 1.00 85.69 80 ASP A CA 1
ATOM 617 C C . ASP A 1 80 ? -6.910 -6.491 21.062 1.00 85.69 80 ASP A C 1
ATOM 619 O O . ASP A 1 80 ? -6.823 -6.861 19.890 1.00 85.69 80 ASP A O 1
ATOM 623 N N . ARG A 1 81 ? -6.062 -5.577 21.559 1.00 86.25 81 ARG A N 1
ATOM 624 C CA . ARG A 1 81 ? -5.009 -4.930 20.750 1.00 86.25 81 ARG A CA 1
ATOM 625 C C . ARG A 1 81 ? -4.023 -5.931 20.163 1.00 86.25 81 ARG A C 1
ATOM 627 O O . ARG A 1 81 ? -3.616 -5.769 19.017 1.00 86.25 81 ARG A O 1
ATOM 634 N N . TRP A 1 82 ? -3.674 -6.975 20.914 1.00 86.56 82 TRP A N 1
ATOM 635 C CA . TRP A 1 82 ? -2.741 -7.995 20.436 1.00 86.56 82 TRP A CA 1
ATOM 636 C C . TRP A 1 82 ? -3.294 -8.740 19.217 1.00 86.56 82 TRP A C 1
ATOM 638 O O . TRP A 1 82 ? -2.525 -9.049 18.317 1.00 86.56 82 TRP A O 1
ATOM 648 N N . ARG A 1 83 ? -4.617 -8.966 19.138 1.00 83.50 83 ARG A N 1
ATOM 649 C CA . ARG A 1 83 ? -5.255 -9.600 17.972 1.00 83.50 83 ARG A CA 1
ATOM 650 C C . ARG A 1 83 ? -5.154 -8.707 16.745 1.00 83.50 83 ARG A C 1
ATOM 652 O O . ARG A 1 83 ? -4.791 -9.184 15.677 1.00 83.50 83 ARG A O 1
ATOM 659 N N . ALA A 1 84 ? -5.430 -7.412 16.914 1.00 81.31 84 ALA A N 1
ATOM 660 C CA . ALA A 1 84 ? -5.293 -6.428 15.842 1.00 81.31 84 ALA A CA 1
ATOM 661 C C . ALA A 1 84 ? -3.841 -6.326 15.344 1.00 81.31 84 ALA A C 1
ATOM 663 O O . ALA A 1 84 ? -3.609 -6.309 14.138 1.00 81.31 84 ALA A O 1
ATOM 664 N N . MET A 1 85 ? -2.866 -6.323 16.261 1.00 84.69 85 MET A N 1
ATOM 665 C CA . MET A 1 85 ? -1.442 -6.333 15.915 1.00 84.69 85 MET A CA 1
ATOM 666 C C . MET A 1 85 ? -1.025 -7.641 15.237 1.00 84.69 85 MET A C 1
ATOM 668 O O . MET A 1 85 ? -0.337 -7.595 14.227 1.00 84.69 85 MET A O 1
ATOM 672 N N . ALA A 1 86 ? -1.460 -8.796 15.746 1.00 87.75 86 ALA A N 1
ATOM 673 C CA . ALA A 1 86 ? -1.135 -10.103 15.175 1.00 87.75 86 ALA A CA 1
ATOM 674 C C . ALA A 1 86 ? -1.655 -10.246 13.740 1.00 87.75 86 ALA A C 1
ATOM 676 O O . ALA A 1 86 ? -0.924 -10.720 12.878 1.00 87.75 86 ALA A O 1
ATOM 677 N N . LEU A 1 87 ? -2.879 -9.780 13.467 1.00 86.81 87 LEU A N 1
ATOM 678 C CA . LEU A 1 87 ? -3.428 -9.708 12.109 1.00 86.81 87 LEU A CA 1
ATOM 679 C C . LEU A 1 87 ? -2.556 -8.845 11.192 1.00 86.81 87 LEU A C 1
ATOM 681 O O . LEU A 1 87 ? -2.224 -9.267 10.089 1.00 86.81 87 LEU A O 1
ATOM 685 N N . TRP A 1 88 ? -2.141 -7.670 11.663 1.00 84.00 88 TRP A N 1
ATOM 686 C CA . TRP A 1 88 ? -1.268 -6.781 10.897 1.00 84.00 88 TRP A CA 1
ATOM 687 C C . TRP A 1 88 ? 0.105 -7.395 10.610 1.00 84.00 88 TRP A C 1
ATOM 689 O O . TRP A 1 88 ? 0.572 -7.364 9.474 1.00 84.00 88 TRP A O 1
ATOM 699 N N . PHE A 1 89 ? 0.734 -8.002 11.618 1.00 87.44 89 PHE A N 1
ATOM 700 C CA . PHE A 1 89 ? 2.010 -8.690 11.445 1.00 87.44 89 PHE A CA 1
ATOM 701 C C . PHE A 1 89 ? 1.891 -9.909 10.532 1.00 87.44 89 PHE A C 1
ATOM 703 O O . PHE A 1 89 ? 2.808 -10.152 9.756 1.00 87.44 89 PHE A O 1
ATOM 710 N N . ALA A 1 90 ? 0.777 -10.644 10.574 1.00 87.19 90 ALA A N 1
ATOM 711 C CA . ALA A 1 90 ? 0.535 -11.762 9.668 1.00 87.19 90 ALA A CA 1
ATOM 712 C C . ALA A 1 90 ? 0.474 -11.297 8.205 1.00 87.19 90 ALA A C 1
ATOM 714 O O . ALA A 1 90 ? 1.129 -11.897 7.359 1.00 87.19 90 ALA A O 1
ATOM 715 N N . VAL A 1 91 ? -0.236 -10.198 7.922 1.00 84.19 91 VAL A N 1
ATOM 716 C CA . VAL A 1 91 ? -0.291 -9.602 6.574 1.00 84.19 91 VAL A CA 1
ATOM 717 C C . VAL A 1 91 ? 1.092 -9.123 6.123 1.00 84.19 91 VAL A C 1
ATOM 719 O O . VAL A 1 91 ? 1.514 -9.426 5.010 1.00 84.19 91 VAL A O 1
ATOM 722 N N . ALA A 1 92 ? 1.833 -8.425 6.988 1.00 81.69 92 ALA A N 1
ATOM 723 C CA . ALA A 1 92 ? 3.183 -7.959 6.666 1.00 81.69 92 ALA A CA 1
ATOM 724 C C . ALA A 1 92 ? 4.160 -9.123 6.417 1.00 81.69 92 ALA A C 1
ATOM 726 O O . ALA A 1 92 ? 4.980 -9.073 5.499 1.00 81.69 92 ALA A O 1
ATOM 727 N N . PHE A 1 93 ? 4.061 -10.187 7.216 1.00 87.25 93 PHE A N 1
ATOM 728 C CA . PHE A 1 93 ? 4.880 -11.386 7.070 1.00 87.25 93 PHE A CA 1
ATOM 729 C C . PHE A 1 93 ? 4.565 -12.143 5.775 1.00 87.25 93 PHE A C 1
ATOM 731 O O . PHE A 1 93 ? 5.488 -12.539 5.063 1.00 87.25 93 PHE A O 1
ATOM 738 N N . ASP A 1 94 ? 3.281 -12.314 5.451 1.00 87.38 94 ASP A N 1
ATOM 739 C CA . ASP A 1 94 ? 2.832 -12.938 4.204 1.00 87.38 94 ASP A CA 1
ATOM 740 C C . ASP A 1 94 ? 3.324 -12.160 2.978 1.00 87.38 94 ASP A C 1
ATOM 742 O O . ASP A 1 94 ? 3.930 -12.740 2.076 1.00 87.38 94 ASP A O 1
ATOM 746 N N . HIS A 1 95 ? 3.195 -10.829 3.000 1.00 81.50 95 HIS A N 1
ATOM 747 C CA . HIS A 1 95 ? 3.734 -9.972 1.948 1.00 81.50 95 HIS A CA 1
ATOM 748 C C . HIS A 1 95 ? 5.249 -10.168 1.784 1.00 81.50 95 HIS A C 1
ATOM 750 O O . HIS A 1 95 ? 5.730 -10.345 0.660 1.00 81.50 95 HIS A O 1
ATOM 756 N N . HIS A 1 96 ? 6.015 -10.151 2.878 1.00 83.62 96 HIS A N 1
ATOM 757 C CA . HIS A 1 96 ? 7.469 -10.335 2.824 1.00 83.62 96 HIS A CA 1
ATOM 758 C C . HIS A 1 96 ? 7.857 -11.703 2.254 1.00 83.62 96 HIS A C 1
ATOM 760 O O . HIS A 1 96 ? 8.789 -11.813 1.455 1.00 83.62 96 HIS A O 1
ATOM 766 N N . ARG A 1 97 ? 7.119 -12.754 2.628 1.00 87.50 97 ARG A N 1
ATOM 767 C CA . ARG A 1 97 ? 7.315 -14.103 2.091 1.00 87.50 97 ARG A CA 1
ATOM 768 C C . ARG A 1 97 ? 7.004 -14.161 0.594 1.00 87.50 97 ARG A C 1
ATOM 770 O O . ARG A 1 97 ? 7.804 -14.713 -0.155 1.00 87.50 97 ARG A O 1
ATOM 777 N N . SER A 1 98 ? 5.884 -13.581 0.172 1.00 78.19 98 SER A N 1
ATOM 778 C CA . SER A 1 98 ? 5.447 -13.550 -1.227 1.00 78.19 98 SER A CA 1
ATOM 779 C C . SER A 1 98 ? 6.476 -12.859 -2.124 1.00 78.19 98 SER A C 1
ATOM 781 O O . SER A 1 98 ? 6.861 -13.408 -3.154 1.00 78.19 98 SER A O 1
ATOM 783 N N . VAL A 1 99 ? 7.026 -11.719 -1.687 1.00 78.50 99 VAL A N 1
ATOM 784 C CA . VAL A 1 99 ? 8.096 -11.014 -2.417 1.00 78.50 99 VAL A CA 1
ATOM 785 C C . VAL A 1 99 ? 9.322 -11.906 -2.603 1.00 78.50 99 VAL A C 1
ATOM 787 O O . VAL A 1 99 ? 9.826 -12.016 -3.717 1.00 78.50 99 VAL A O 1
ATOM 790 N N . ARG A 1 100 ? 9.771 -12.596 -1.545 1.00 77.56 100 ARG A N 1
ATOM 791 C CA . ARG A 1 100 ? 10.911 -13.526 -1.632 1.00 77.56 100 ARG A CA 1
ATOM 792 C C . ARG A 1 100 ? 10.650 -14.693 -2.577 1.00 77.56 100 ARG A C 1
ATOM 794 O O . ARG A 1 100 ? 11.557 -15.133 -3.274 1.00 77.56 100 ARG A O 1
ATOM 801 N N . GLU A 1 101 ? 9.431 -15.219 -2.577 1.00 80.94 101 GLU A N 1
ATOM 802 C CA . GLU A 1 101 ? 9.062 -16.332 -3.448 1.00 80.94 101 GLU A CA 1
ATOM 803 C C . GLU A 1 101 ? 9.005 -15.908 -4.920 1.00 80.94 101 GLU A C 1
ATOM 805 O O . GLU A 1 101 ? 9.460 -16.649 -5.792 1.00 80.94 101 GLU A O 1
ATOM 810 N N . ILE A 1 102 ? 8.489 -14.710 -5.198 1.00 74.62 102 ILE A N 1
ATOM 811 C CA . ILE A 1 102 ? 8.467 -14.130 -6.541 1.00 74.62 102 ILE A CA 1
ATOM 812 C C . ILE A 1 102 ? 9.897 -13.908 -7.046 1.00 74.62 102 ILE A C 1
ATOM 814 O O . ILE A 1 102 ? 10.231 -14.365 -8.138 1.00 74.62 102 ILE A O 1
ATOM 818 N N . ASP A 1 103 ? 10.747 -13.279 -6.236 1.00 74.06 103 ASP A N 1
ATOM 819 C CA . ASP A 1 103 ? 12.144 -12.995 -6.579 1.00 74.06 103 ASP A CA 1
ATOM 820 C C . ASP A 1 103 ? 12.932 -14.283 -6.879 1.00 74.06 103 ASP A C 1
ATOM 822 O O . ASP A 1 103 ? 13.556 -14.418 -7.932 1.00 74.06 103 ASP A O 1
ATOM 826 N N . ALA A 1 104 ? 12.782 -15.307 -6.029 1.00 75.75 104 ALA A N 1
ATOM 827 C CA . ALA A 1 104 ? 13.403 -16.614 -6.245 1.00 75.75 104 ALA A CA 1
ATOM 828 C C . ALA A 1 104 ? 12.954 -17.283 -7.558 1.00 75.75 104 ALA A C 1
ATOM 830 O O . ALA A 1 104 ? 13.761 -17.919 -8.238 1.00 75.75 104 ALA A O 1
ATOM 831 N N . ARG A 1 105 ? 11.677 -17.145 -7.946 1.00 73.44 105 ARG A N 1
ATOM 832 C CA . ARG A 1 105 ? 11.166 -17.694 -9.214 1.00 73.44 105 ARG A CA 1
ATOM 833 C C . ARG A 1 105 ? 11.735 -16.962 -10.428 1.00 73.44 105 ARG A C 1
ATOM 835 O O . ARG A 1 105 ? 12.067 -17.622 -11.411 1.00 73.44 105 ARG A O 1
ATOM 842 N N . TYR A 1 106 ? 11.857 -15.636 -10.366 1.00 69.19 106 TYR A N 1
ATOM 843 C CA . TYR A 1 106 ? 12.435 -14.850 -11.459 1.00 69.19 106 TYR A CA 1
ATOM 844 C C . TYR A 1 106 ? 13.944 -15.069 -11.601 1.00 69.19 106 TYR A C 1
ATOM 846 O O . TYR A 1 106 ? 14.413 -15.217 -12.728 1.00 69.19 106 TYR A O 1
ATOM 854 N N . ALA A 1 107 ? 14.681 -15.215 -10.496 1.00 69.81 107 ALA A N 1
ATOM 855 C CA . ALA A 1 107 ? 16.101 -15.570 -10.527 1.00 69.81 107 ALA A CA 1
ATOM 856 C C . ALA A 1 107 ? 16.342 -16.903 -11.264 1.00 69.81 107 ALA A C 1
ATOM 858 O O . ALA A 1 107 ? 17.160 -16.982 -12.177 1.00 69.81 107 ALA A O 1
ATOM 859 N N . VAL A 1 108 ? 15.545 -17.934 -10.956 1.00 72.12 108 VAL A N 1
ATOM 860 C CA . VAL A 1 108 ? 15.637 -19.251 -11.617 1.00 72.12 108 VAL A CA 1
ATOM 861 C C . VAL A 1 108 ? 15.276 -19.196 -13.109 1.00 72.12 108 VAL A C 1
ATOM 863 O O . VAL A 1 108 ? 15.770 -20.008 -13.894 1.00 72.12 108 VAL A O 1
ATOM 866 N N . LEU A 1 109 ? 14.396 -18.278 -13.520 1.00 65.44 109 LEU A N 1
ATOM 867 C CA . LEU A 1 109 ? 14.038 -18.088 -14.929 1.00 65.44 109 LEU A CA 1
ATOM 868 C C . LEU A 1 109 ? 15.124 -17.333 -15.708 1.00 65.44 109 LEU A C 1
ATOM 870 O O . LEU A 1 109 ? 15.340 -17.669 -16.870 1.00 65.44 109 LEU A O 1
ATOM 874 N N . GLY A 1 110 ? 15.812 -16.376 -15.079 1.00 61.31 110 GLY A N 1
ATOM 875 C CA . GLY A 1 110 ? 16.924 -15.630 -15.681 1.00 61.31 110 GLY A CA 1
ATOM 876 C C . GLY A 1 110 ? 18.157 -16.491 -15.978 1.00 61.31 110 GLY A C 1
ATOM 877 O O . GLY A 1 110 ? 18.824 -16.274 -16.985 1.00 61.31 110 GLY A O 1
ATOM 878 N N . ASP A 1 111 ? 18.409 -17.525 -15.169 1.00 61.66 111 ASP A N 1
ATOM 879 C CA . ASP A 1 111 ? 19.538 -18.452 -15.359 1.00 61.66 111 ASP A CA 1
ATOM 880 C C . ASP A 1 111 ? 19.325 -19.483 -16.482 1.00 61.66 111 ASP A C 1
ATOM 882 O O . ASP A 1 111 ? 20.250 -20.210 -16.861 1.00 61.66 111 ASP A O 1
ATOM 886 N N . ARG A 1 112 ? 18.110 -19.596 -17.037 1.00 58.00 112 ARG A N 1
ATOM 887 C CA . ARG A 1 112 ? 17.868 -20.495 -18.171 1.00 58.00 112 ARG A CA 1
ATOM 888 C C . ARG A 1 112 ? 18.237 -19.776 -19.469 1.00 58.00 112 ARG A C 1
ATOM 890 O O . ARG A 1 112 ? 17.617 -18.759 -19.775 1.00 58.00 112 ARG A O 1
ATOM 897 N N . PRO A 1 113 ? 19.166 -20.311 -20.287 1.00 50.53 113 PRO A N 1
ATOM 898 C CA . PRO A 1 113 ? 19.446 -19.720 -21.586 1.00 50.53 113 PRO A CA 1
ATOM 899 C C . PRO A 1 113 ? 18.150 -19.689 -22.407 1.00 50.53 113 PRO A C 1
ATOM 901 O O . PRO A 1 113 ? 17.367 -20.651 -22.340 1.00 50.53 113 PRO A O 1
ATOM 904 N N . PRO A 1 114 ? 17.900 -18.617 -23.182 1.00 54.72 114 PRO A N 1
ATOM 905 C CA . PRO A 1 114 ? 16.736 -18.558 -24.045 1.00 54.72 114 PRO A CA 1
ATOM 906 C C . PRO A 1 114 ? 16.767 -19.798 -24.934 1.00 54.72 114 PRO A C 1
ATOM 908 O O . PRO A 1 114 ? 17.749 -20.049 -25.635 1.00 54.72 114 PRO A O 1
ATOM 911 N N . ARG A 1 115 ? 15.701 -20.605 -24.890 1.00 56.94 115 ARG A N 1
ATOM 912 C CA . ARG A 1 115 ? 15.472 -21.651 -25.889 1.00 56.94 115 ARG A CA 1
ATOM 913 C C . ARG A 1 115 ? 15.169 -20.949 -27.211 1.00 56.94 115 ARG A C 1
ATOM 915 O O . ARG A 1 115 ? 14.019 -20.872 -27.630 1.00 56.94 115 ARG A O 1
ATOM 922 N N . LEU A 1 116 ? 16.213 -20.411 -27.840 1.00 54.84 116 LEU A N 1
ATOM 923 C CA . LEU A 1 116 ? 16.237 -20.105 -29.258 1.00 54.84 116 LEU A CA 1
ATOM 924 C C . LEU A 1 116 ? 15.748 -21.365 -29.959 1.00 54.84 116 LEU A C 1
ATOM 926 O O . LEU A 1 116 ? 16.273 -22.455 -29.722 1.00 54.84 116 LEU A O 1
ATOM 930 N N . GLY A 1 117 ? 14.678 -21.214 -30.734 1.00 50.06 117 GLY A N 1
ATOM 931 C CA . GLY A 1 117 ? 14.025 -22.292 -31.452 1.00 50.06 11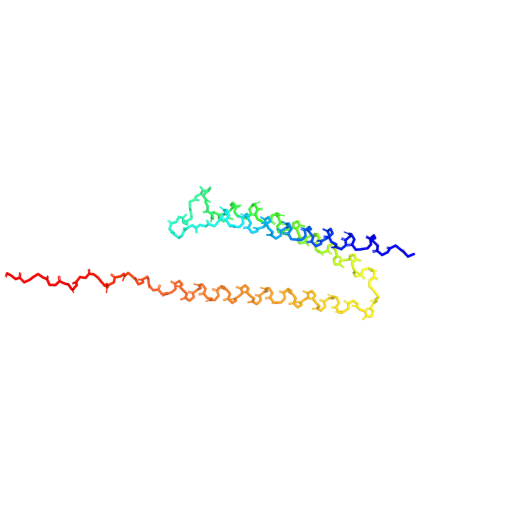7 GLY A CA 1
ATOM 932 C C . GLY A 1 117 ? 14.993 -23.007 -32.387 1.00 50.06 117 GLY A C 1
ATOM 933 O O . GLY A 1 117 ? 15.058 -22.716 -33.573 1.00 50.06 117 GLY A O 1
ATOM 934 N N . LEU A 1 118 ? 15.696 -24.012 -31.871 1.00 51.88 118 LEU A N 1
ATOM 935 C CA . LEU A 1 118 ? 16.341 -25.064 -32.648 1.00 51.88 118 LEU A CA 1
ATOM 936 C C . LEU A 1 118 ? 15.266 -26.055 -33.113 1.00 51.88 118 LEU A C 1
ATOM 938 O O . LEU A 1 118 ? 15.275 -27.229 -32.748 1.00 51.88 118 LEU A O 1
ATOM 942 N N . ARG A 1 119 ? 14.281 -25.560 -33.869 1.00 53.06 119 ARG A N 1
ATOM 943 C CA . ARG A 1 119 ? 13.252 -26.400 -34.493 1.00 53.06 119 ARG A CA 1
ATOM 944 C C . ARG A 1 119 ? 12.875 -25.971 -35.911 1.00 53.06 119 ARG A C 1
ATOM 946 O O . ARG A 1 119 ? 11.794 -26.313 -36.362 1.00 53.06 119 ARG A O 1
ATOM 953 N N . GLU A 1 120 ? 13.770 -25.291 -36.623 1.00 51.88 120 GLU A N 1
ATOM 954 C CA . GLU A 1 120 ? 13.629 -25.052 -38.066 1.00 51.88 120 GLU A CA 1
ATOM 955 C C . GLU A 1 120 ? 14.995 -25.089 -38.766 1.00 51.88 120 GLU A C 1
ATOM 957 O O . GLU A 1 120 ? 15.572 -24.051 -39.068 1.00 51.88 120 GLU A O 1
ATOM 962 N N . ARG A 1 121 ? 15.560 -26.286 -38.988 1.00 51.03 121 ARG A N 1
ATOM 963 C CA . ARG A 1 121 ? 16.554 -26.525 -40.065 1.00 51.03 121 ARG A CA 1
ATOM 964 C C . ARG A 1 121 ? 16.829 -28.007 -40.337 1.00 51.03 121 ARG A C 1
ATOM 966 O O . ARG A 1 121 ? 17.943 -28.404 -40.658 1.00 51.03 121 ARG A O 1
ATOM 973 N N . SER A 1 122 ? 15.801 -28.836 -40.223 1.00 53.19 122 SER A N 1
ATOM 974 C CA . SER A 1 122 ? 15.843 -30.231 -40.665 1.00 53.19 122 SER A CA 1
ATOM 975 C C . SER A 1 122 ? 14.580 -30.525 -41.467 1.00 53.19 122 SER A C 1
ATOM 977 O O . SER A 1 122 ? 13.683 -31.221 -41.006 1.00 53.19 122 SER A O 1
ATOM 979 N N . ALA A 1 123 ? 14.487 -29.898 -42.634 1.00 52.72 123 ALA A N 1
ATOM 980 C CA . ALA A 1 123 ? 13.598 -30.319 -43.703 1.00 52.72 123 ALA A CA 1
ATOM 981 C C . ALA A 1 123 ? 14.403 -30.218 -45.003 1.00 52.72 123 ALA A C 1
ATOM 983 O O . ALA A 1 123 ? 14.589 -29.142 -45.564 1.00 52.72 123 ALA A O 1
ATOM 984 N N . ASP A 1 124 ? 15.028 -31.345 -45.327 1.00 52.56 124 ASP A N 1
ATOM 985 C CA . ASP A 1 124 ? 15.134 -31.938 -46.657 1.00 52.56 124 ASP A CA 1
ATOM 986 C C . ASP A 1 124 ? 15.013 -31.003 -47.869 1.00 52.56 124 ASP A C 1
ATOM 988 O O . ASP A 1 124 ? 13.927 -30.564 -48.243 1.00 52.56 124 ASP A O 1
ATOM 992 N N . VAL A 1 125 ? 16.129 -30.842 -48.582 1.00 53.03 125 VAL A N 1
ATOM 993 C CA . VAL A 1 125 ? 16.109 -30.635 -50.034 1.00 53.03 125 VAL A CA 1
ATOM 994 C C . VAL A 1 125 ? 16.940 -31.762 -50.657 1.00 53.03 125 VAL A C 1
ATOM 996 O O . VAL A 1 125 ? 18.167 -31.753 -50.511 1.00 53.03 125 VAL A O 1
ATOM 999 N N . PRO A 1 126 ? 16.313 -32.774 -51.284 1.00 61.88 126 PRO A N 1
ATOM 1000 C CA . PRO A 1 126 ? 17.034 -33.758 -52.078 1.00 61.88 126 PRO A CA 1
ATOM 1001 C C . PRO A 1 126 ? 17.578 -33.108 -53.360 1.00 61.88 126 PRO A C 1
ATOM 1003 O O . PRO A 1 126 ? 16.994 -32.161 -53.885 1.00 61.88 126 PRO A O 1
ATOM 1006 N N . ARG A 1 127 ? 18.738 -33.615 -53.788 1.00 64.19 127 ARG A N 1
ATOM 1007 C CA . ARG A 1 127 ? 19.523 -33.174 -54.952 1.00 64.19 127 ARG A CA 1
ATOM 1008 C C . ARG A 1 127 ?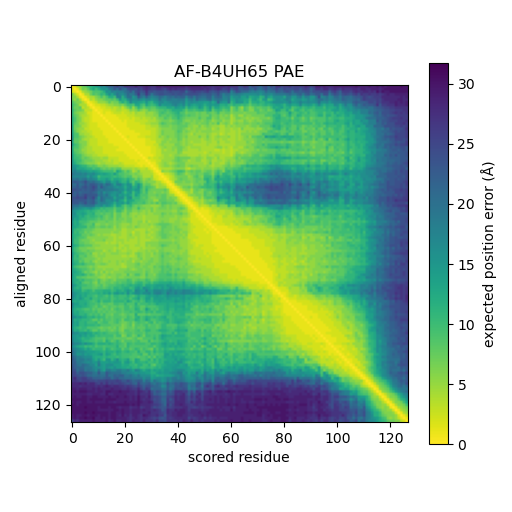 18.776 -33.301 -56.273 1.00 64.19 127 ARG A C 1
ATOM 1010 O O . ARG A 1 127 ? 18.032 -34.296 -56.416 1.00 64.19 127 ARG A O 1
#